Protein AF-A0A1B6F495-F1 (afdb_monomer_lite)

Secondary structure (DSSP, 8-state):
---GGGS-GGGPPP--TT-EEEEEETTEEEEE-TTS-EEEE--HHHHHHHHHHHHHHT-HHHHHHHHHHHT--TTHHHHT-HHHHHHHHHHHHHHH--HHHHHHHHHH--SS-TTTTTTHHHHTTT-

Sequence (127 aa):
PPSFSTLNPNSALRLERGATVVVAMDHSVVLQLPRGNLETVEPRALTLVTAGKLLDMGEFKAVAQLLRRQRINLNLCVDHNPPAFLLSVHRFVAQVHDPQWLSVFLAELTEEDVTRTIYSGSYKQMA

Structure (mmCIF, N/CA/C/O backbone):
data_AF-A0A1B6F495-F1
#
_entry.id   AF-A0A1B6F495-F1
#
loop_
_atom_site.group_PDB
_atom_site.id
_atom_site.type_symbol
_atom_site.label_atom_id
_atom_site.label_alt_id
_atom_site.label_comp_id
_atom_site.label_asym_id
_atom_site.label_entity_id
_atom_site.label_seq_id
_atom_site.pdbx_PDB_ins_code
_atom_site.Cartn_x
_atom_site.Cartn_y
_atom_site.Cartn_z
_atom_site.occupancy
_atom_site.B_iso_or_equiv
_atom_site.auth_seq_id
_atom_site.auth_comp_id
_atom_site.auth_asym_id
_atom_site.auth_atom_id
_atom_site.pdbx_PDB_model_num
ATOM 1 N N . PRO A 1 1 ? -3.697 -14.554 25.887 1.00 31.19 1 PRO A N 1
ATOM 2 C CA . PRO A 1 1 ? -4.055 -13.281 25.213 1.00 31.19 1 PRO A CA 1
ATOM 3 C C . PRO A 1 1 ? -2.800 -12.567 24.686 1.00 31.19 1 PRO A C 1
ATOM 5 O O . PRO A 1 1 ? -1.827 -12.479 25.433 1.00 31.19 1 PRO A O 1
ATOM 8 N N . PRO A 1 2 ? -2.776 -12.086 23.433 1.00 36.53 2 PRO A N 1
ATOM 9 C CA . PRO A 1 2 ? -1.653 -11.284 22.966 1.00 36.53 2 PRO A CA 1
ATOM 10 C C . PRO A 1 2 ? -1.619 -9.981 23.774 1.00 36.53 2 PRO A C 1
ATOM 12 O O . PRO A 1 2 ? -2.633 -9.305 23.944 1.00 36.53 2 PRO A O 1
ATOM 15 N N . SER A 1 3 ? -0.464 -9.668 24.350 1.00 34.50 3 SER A N 1
ATOM 16 C CA . SER A 1 3 ? -0.255 -8.456 25.132 1.00 34.50 3 SER A CA 1
ATOM 17 C C . SER A 1 3 ? -0.221 -7.236 24.205 1.00 34.50 3 SER A C 1
ATOM 19 O O . SER A 1 3 ? 0.564 -7.193 23.255 1.00 34.50 3 SER A O 1
ATOM 21 N N . PHE A 1 4 ? -1.038 -6.220 24.511 1.00 45.12 4 PHE A N 1
ATOM 22 C CA . PHE A 1 4 ? -1.126 -4.935 23.790 1.00 45.12 4 PHE A CA 1
ATOM 23 C C . PHE A 1 4 ? 0.218 -4.185 23.652 1.00 45.12 4 PHE A C 1
ATOM 25 O O . PHE A 1 4 ? 0.327 -3.249 22.867 1.00 45.12 4 PHE A O 1
ATOM 32 N N . SER A 1 5 ? 1.256 -4.614 24.374 1.00 39.91 5 SER A N 1
ATOM 33 C CA . SER A 1 5 ? 2.627 -4.091 24.343 1.00 39.91 5 SER A CA 1
ATOM 34 C C . SER A 1 5 ? 3.403 -4.359 23.044 1.00 39.91 5 SER A C 1
ATOM 36 O O . SER A 1 5 ? 4.532 -3.896 22.917 1.00 39.91 5 SER A O 1
ATOM 38 N N . THR A 1 6 ? 2.835 -5.092 22.082 1.00 43.81 6 THR A N 1
ATOM 39 C CA . THR A 1 6 ? 3.487 -5.415 20.795 1.00 43.81 6 THR A CA 1
ATOM 40 C C . THR A 1 6 ? 3.130 -4.462 19.650 1.00 43.81 6 THR A C 1
ATOM 42 O O . THR A 1 6 ? 3.704 -4.567 18.567 1.00 43.81 6 THR A O 1
ATOM 45 N N . LEU A 1 7 ? 2.213 -3.514 19.866 1.00 50.72 7 LEU A N 1
ATOM 46 C CA . LEU A 1 7 ? 1.838 -2.538 18.844 1.00 50.72 7 LEU A CA 1
ATOM 47 C C . LEU A 1 7 ? 2.949 -1.497 18.678 1.00 50.72 7 LEU A C 1
ATOM 49 O O . LEU A 1 7 ? 3.320 -0.808 19.627 1.00 50.72 7 LEU A O 1
ATOM 53 N N . ASN A 1 8 ? 3.467 -1.368 17.454 1.00 54.03 8 ASN A N 1
ATOM 54 C CA . ASN A 1 8 ? 4.423 -0.324 17.099 1.00 54.03 8 ASN A CA 1
ATOM 55 C C . ASN A 1 8 ? 3.805 1.049 17.453 1.00 54.03 8 ASN A C 1
ATOM 57 O O . ASN A 1 8 ? 2.736 1.366 16.924 1.00 54.03 8 ASN A O 1
ATOM 61 N N . PRO A 1 9 ? 4.418 1.876 18.317 1.00 48.44 9 PRO A N 1
ATOM 62 C CA . PRO A 1 9 ? 3.830 3.142 18.762 1.00 48.44 9 PRO A CA 1
ATOM 63 C C . PRO A 1 9 ? 3.558 4.122 17.610 1.00 48.44 9 PRO A C 1
ATOM 65 O O . PRO A 1 9 ? 2.635 4.926 17.708 1.00 48.44 9 PRO A O 1
ATOM 68 N N . ASN A 1 10 ? 4.266 3.996 16.479 1.00 51.44 10 ASN A N 1
ATOM 69 C CA . ASN A 1 10 ? 4.006 4.777 15.261 1.00 51.44 10 ASN A CA 1
ATOM 70 C C . ASN A 1 10 ? 2.735 4.341 14.505 1.00 51.44 10 ASN A C 1
ATOM 72 O O . ASN A 1 10 ? 2.324 5.001 13.554 1.00 51.44 10 ASN A O 1
ATOM 76 N N . SER A 1 11 ? 2.114 3.230 14.909 1.00 57.75 11 SER A N 1
ATOM 77 C CA . SER A 1 11 ? 0.847 2.720 14.366 1.00 57.75 11 SER A CA 1
ATOM 78 C C . SER A 1 11 ? -0.358 2.995 15.275 1.00 57.75 11 SER A C 1
ATOM 80 O O . SER A 1 11 ? -1.492 2.725 14.881 1.00 57.75 11 SER A O 1
ATOM 82 N N . ALA A 1 12 ? -0.133 3.538 16.479 1.00 64.25 12 ALA A N 1
ATOM 83 C CA . ALA A 1 12 ? -1.180 3.769 17.465 1.00 64.25 12 ALA A CA 1
ATOM 84 C C . ALA A 1 12 ? -1.904 5.101 17.212 1.00 64.25 12 ALA A C 1
ATOM 86 O O . ALA A 1 12 ? -1.316 6.180 17.305 1.00 64.25 12 ALA A O 1
ATOM 87 N N . LEU A 1 13 ? -3.207 5.025 16.939 1.00 67.88 13 LEU A N 1
ATOM 88 C CA . LEU A 1 13 ? -4.076 6.197 16.905 1.00 67.88 13 LEU A CA 1
ATOM 89 C C . LEU A 1 13 ? -4.313 6.685 18.343 1.00 67.88 13 LEU A C 1
ATOM 91 O O . LEU A 1 13 ? -4.790 5.928 19.190 1.00 67.88 13 LEU A O 1
ATOM 95 N N . ARG A 1 14 ? -4.004 7.954 18.627 1.00 75.00 14 ARG A N 1
ATOM 96 C CA . ARG A 1 14 ? -4.423 8.592 19.883 1.00 75.00 14 ARG A CA 1
ATOM 97 C C . ARG A 1 14 ? -5.910 8.911 19.789 1.00 75.00 14 ARG A C 1
ATOM 99 O O . ARG A 1 14 ? -6.307 9.691 18.932 1.00 75.00 14 ARG A O 1
ATOM 106 N N . LEU A 1 15 ? -6.702 8.310 20.669 1.00 77.88 15 LEU A N 1
ATOM 107 C CA . LEU A 1 15 ? -8.155 8.438 20.689 1.00 77.88 15 LEU A CA 1
ATOM 108 C C . LEU A 1 15 ? -8.630 8.959 22.049 1.00 77.88 15 LEU A C 1
ATOM 110 O O . LEU A 1 15 ? -7.969 8.741 23.069 1.00 77.88 15 LEU A O 1
ATOM 114 N N . GLU A 1 16 ? -9.778 9.637 22.074 1.00 81.50 16 GLU A N 1
ATOM 115 C CA . GLU A 1 16 ? -10.409 10.047 23.328 1.00 81.50 16 GLU A CA 1
ATOM 116 C C . GLU A 1 16 ? -10.792 8.828 24.180 1.00 81.50 16 GLU A C 1
ATOM 118 O O . GLU A 1 16 ? -11.324 7.824 23.694 1.00 81.50 16 GLU A O 1
ATOM 123 N N . ARG A 1 17 ? -10.534 8.913 25.489 1.00 82.06 17 ARG A N 1
ATOM 124 C CA . ARG A 1 17 ? -10.855 7.831 26.421 1.00 82.06 17 ARG A CA 1
ATOM 125 C C . ARG A 1 17 ? -12.372 7.637 26.485 1.00 82.06 17 ARG A C 1
ATOM 127 O O . ARG A 1 17 ? -13.093 8.566 26.825 1.00 82.06 17 ARG A O 1
ATOM 134 N N . GLY A 1 18 ? -12.828 6.415 26.215 1.00 83.56 18 GLY A N 1
ATOM 135 C CA . GLY A 1 18 ? -14.251 6.056 26.189 1.00 83.56 18 GLY A CA 1
ATOM 136 C C . GLY A 1 18 ? -14.866 6.011 24.789 1.00 83.56 18 GLY A C 1
ATOM 137 O O . GLY A 1 18 ? -16.057 5.742 24.675 1.00 83.56 18 GLY A O 1
ATOM 138 N N . ALA A 1 19 ? -14.085 6.257 23.734 1.00 87.75 19 ALA A N 1
ATOM 139 C CA . ALA A 1 19 ? -14.540 6.015 22.373 1.00 87.75 19 ALA A CA 1
ATOM 140 C C . ALA A 1 19 ? -14.762 4.513 22.115 1.00 87.75 19 ALA A C 1
ATOM 142 O O . ALA A 1 19 ? -14.021 3.664 22.621 1.00 87.75 19 ALA A O 1
ATOM 143 N N . THR A 1 20 ? -15.780 4.189 21.321 1.00 90.38 20 THR A N 1
ATOM 144 C CA . THR A 1 20 ? -16.195 2.809 21.026 1.00 90.38 20 THR A CA 1
ATOM 145 C C . THR A 1 20 ? -16.270 2.565 19.524 1.00 90.38 20 THR A C 1
ATOM 147 O O . THR A 1 20 ? -16.564 3.475 18.754 1.00 90.38 20 THR A O 1
ATOM 150 N N . VAL A 1 21 ? -15.977 1.337 19.091 1.00 90.19 21 VAL A N 1
ATOM 151 C CA . VAL A 1 21 ? -16.109 0.940 17.683 1.00 90.19 21 VAL A CA 1
ATOM 152 C C . VAL A 1 21 ? -17.572 0.645 17.386 1.00 90.19 21 VAL A C 1
ATOM 154 O O . VAL A 1 21 ? -18.169 -0.205 18.040 1.00 90.19 21 VAL A O 1
ATOM 157 N N . VAL A 1 22 ? -18.124 1.323 16.381 1.00 91.94 22 VAL A N 1
ATOM 158 C CA . VAL A 1 22 ? -19.495 1.096 15.904 1.00 91.94 22 VAL A CA 1
ATOM 159 C C . VAL A 1 22 ? -19.495 0.115 14.738 1.00 91.94 22 VAL A C 1
ATOM 161 O O . VAL A 1 22 ? -20.263 -0.843 14.730 1.00 91.94 22 VAL A O 1
ATOM 164 N N . VAL A 1 23 ? -18.621 0.334 13.753 1.00 90.88 23 VAL A N 1
ATOM 165 C CA . VAL A 1 23 ? -18.492 -0.536 12.578 1.00 90.88 23 VAL A CA 1
ATOM 166 C C . VAL A 1 23 ? -17.077 -0.469 12.008 1.00 90.88 23 VAL A C 1
ATOM 168 O O . VAL A 1 23 ? -16.442 0.584 12.030 1.00 90.88 23 VAL A O 1
ATOM 171 N N . ALA A 1 24 ? -16.591 -1.596 11.487 1.00 86.25 24 ALA A N 1
ATOM 172 C CA . ALA A 1 24 ? -15.373 -1.674 10.689 1.00 86.25 24 ALA A CA 1
ATOM 173 C C . ALA A 1 24 ? -15.737 -1.939 9.221 1.00 86.25 24 ALA A C 1
ATOM 175 O O . ALA A 1 24 ? -16.573 -2.794 8.930 1.00 86.25 24 ALA A O 1
ATOM 176 N N . MET A 1 25 ? -15.107 -1.199 8.316 1.00 81.31 25 MET A N 1
ATOM 177 C CA . MET A 1 25 ? -15.204 -1.332 6.862 1.00 81.31 25 MET A CA 1
ATOM 178 C C . MET A 1 25 ? -13.790 -1.478 6.285 1.00 81.31 25 MET A C 1
ATOM 180 O O . MET A 1 25 ? -12.821 -1.219 6.990 1.00 81.31 25 MET A O 1
ATOM 184 N N . ASP A 1 26 ? -13.662 -1.902 5.024 1.00 79.31 26 ASP A N 1
ATOM 185 C CA . ASP A 1 26 ? -12.407 -2.318 4.364 1.00 79.31 26 ASP A CA 1
ATOM 186 C C . ASP A 1 26 ? -11.106 -1.756 4.975 1.00 79.31 26 ASP A C 1
ATOM 188 O O . ASP A 1 26 ? -10.321 -2.495 5.570 1.00 79.31 26 ASP A O 1
ATOM 192 N N . HIS A 1 27 ? -10.911 -0.437 4.875 1.00 81.00 27 HIS A N 1
ATOM 193 C CA . HIS A 1 27 ? -9.740 0.286 5.382 1.00 81.00 27 HIS A CA 1
ATOM 194 C C . HIS A 1 27 ? -10.089 1.342 6.445 1.00 81.00 27 HIS A C 1
ATOM 196 O O . HIS A 1 27 ? -9.243 2.169 6.790 1.00 81.00 27 HIS A O 1
ATOM 202 N N . SER A 1 28 ? -11.317 1.339 6.969 1.00 85.62 28 SER A N 1
ATOM 203 C CA . SER A 1 28 ? -11.812 2.378 7.873 1.00 85.62 28 SER A CA 1
ATOM 204 C C . SER A 1 28 ? -12.618 1.818 9.042 1.00 85.62 28 SER A C 1
ATOM 206 O O . SER A 1 28 ? -13.173 0.724 9.004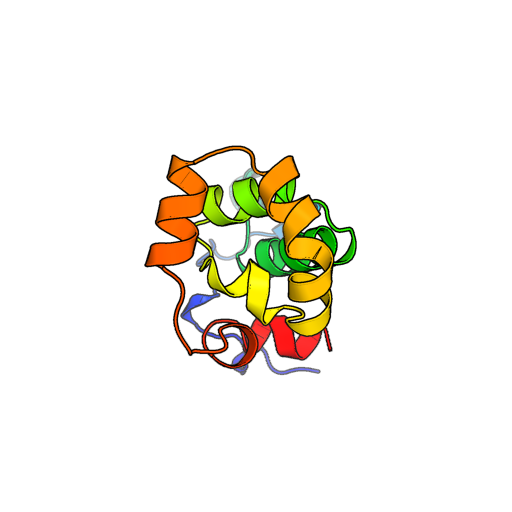 1.00 85.62 28 SER A O 1
ATOM 208 N N . VAL A 1 29 ? -12.674 2.573 10.129 1.00 89.94 29 VAL A N 1
ATOM 209 C CA . VAL A 1 29 ? -13.467 2.247 11.313 1.00 89.94 29 VAL A CA 1
ATOM 210 C C . VAL A 1 29 ? -14.270 3.473 11.687 1.00 89.94 29 VAL A C 1
ATOM 212 O O . VAL A 1 29 ? -13.726 4.572 11.767 1.00 89.94 29 VAL A O 1
ATOM 215 N N . VAL A 1 30 ? -15.559 3.285 11.940 1.00 91.50 30 VAL A N 1
ATOM 216 C CA . VAL A 1 30 ? -16.409 4.321 12.518 1.00 91.50 30 VAL A CA 1
ATOM 217 C C . VAL A 1 30 ? -16.396 4.159 14.031 1.00 91.50 30 VAL A C 1
ATOM 219 O O . VAL A 1 30 ? -16.730 3.099 14.570 1.00 91.50 30 VAL A O 1
ATOM 222 N N . LEU A 1 31 ? -15.998 5.225 14.708 1.00 91.56 31 LEU A N 1
ATOM 223 C CA . LEU A 1 31 ? -15.901 5.333 16.151 1.00 91.56 31 LEU A CA 1
ATOM 224 C C . LEU A 1 31 ? -16.995 6.261 16.663 1.00 91.56 31 LEU A C 1
ATOM 226 O O . LEU A 1 31 ? -17.207 7.332 16.107 1.00 91.56 31 LEU A O 1
ATOM 230 N N . GLN A 1 32 ? -17.652 5.882 17.752 1.00 92.69 32 GLN A N 1
ATOM 231 C CA . GLN A 1 32 ? -18.459 6.810 18.528 1.00 92.69 32 GLN A CA 1
ATOM 232 C C . GLN A 1 32 ? -17.595 7.394 19.641 1.00 92.69 32 GLN A C 1
ATOM 234 O O . GLN A 1 32 ? -17.125 6.665 20.518 1.00 92.69 32 GLN A O 1
ATOM 239 N N . LEU A 1 33 ? -17.386 8.708 19.608 1.00 90.19 33 LEU A N 1
ATOM 240 C CA . LEU A 1 33 ? -16.722 9.433 20.681 1.00 90.19 33 LEU A CA 1
ATOM 241 C C . LEU A 1 33 ? -17.615 9.509 21.931 1.00 90.19 33 LEU A C 1
ATOM 243 O O . LEU A 1 33 ? -18.843 9.495 21.808 1.00 90.19 33 LEU A O 1
ATOM 247 N N . PRO A 1 34 ? -17.038 9.698 23.136 1.00 84.06 34 PRO A N 1
ATOM 248 C CA . PRO A 1 34 ? -17.800 9.798 24.387 1.00 84.06 34 PRO A CA 1
ATOM 249 C C . PRO A 1 34 ? -18.891 10.880 24.386 1.00 84.06 34 PRO A C 1
ATOM 251 O O . PRO A 1 34 ? -19.849 10.800 25.148 1.00 84.06 34 PRO A O 1
ATOM 254 N N . ARG A 1 35 ? -18.745 11.906 23.537 1.00 87.62 35 ARG A N 1
ATOM 255 C CA . ARG A 1 35 ? -19.688 13.028 23.398 1.00 87.62 35 ARG A CA 1
ATOM 256 C C . ARG A 1 35 ? -20.853 12.742 22.440 1.00 87.62 35 ARG A C 1
ATOM 258 O O . ARG A 1 35 ? -21.686 13.616 22.238 1.00 87.62 35 ARG A O 1
ATOM 265 N N . GLY A 1 36 ? -20.900 11.551 21.840 1.00 84.62 36 GLY A N 1
ATOM 266 C CA . GLY A 1 36 ? -21.949 11.119 20.912 1.00 84.62 36 GLY A CA 1
ATOM 267 C C . GLY A 1 36 ? -21.633 11.322 19.426 1.00 84.62 36 GLY A C 1
ATOM 268 O O . GLY A 1 36 ? -22.361 10.790 18.592 1.00 84.62 36 GLY A O 1
ATOM 269 N N . ASN A 1 37 ? -20.547 12.024 19.082 1.00 92.56 37 ASN A N 1
ATOM 270 C CA . ASN A 1 37 ? -20.119 12.209 17.692 1.00 92.56 37 ASN A CA 1
ATOM 271 C C . ASN A 1 37 ? -19.646 10.888 17.070 1.00 92.56 37 ASN A C 1
ATOM 273 O O . ASN A 1 37 ? -18.977 10.099 17.737 1.00 92.56 37 ASN A O 1
ATOM 277 N N . LEU A 1 38 ? -19.940 10.686 15.783 1.00 91.38 38 LEU A N 1
ATOM 278 C CA . LEU A 1 38 ? -19.360 9.608 14.985 1.00 91.38 38 LEU A CA 1
ATOM 279 C C . LEU A 1 38 ? -18.170 10.141 14.189 1.00 91.38 38 LEU A C 1
ATOM 281 O O . LEU A 1 38 ? -18.301 11.115 13.451 1.00 91.38 38 LEU A O 1
ATOM 285 N N . GLU A 1 39 ? -17.027 9.482 14.310 1.00 89.62 39 GLU A N 1
ATOM 286 C CA . GLU A 1 39 ? -15.810 9.798 13.572 1.00 89.62 39 GLU A CA 1
ATOM 287 C C . GLU A 1 39 ? -15.375 8.594 12.750 1.00 89.62 39 GLU A C 1
ATOM 289 O O . GLU A 1 39 ? -15.316 7.474 13.250 1.00 89.62 39 GLU A O 1
ATOM 294 N N . THR A 1 40 ? -15.057 8.816 11.477 1.00 89.56 40 THR A N 1
ATOM 295 C CA . THR A 1 40 ? -14.455 7.776 10.637 1.00 89.56 40 THR A CA 1
ATOM 296 C C . THR A 1 40 ? -12.948 7.947 10.661 1.00 89.56 40 THR A C 1
ATOM 298 O O . THR A 1 40 ? -12.436 9.013 10.325 1.00 89.56 40 THR A O 1
ATOM 301 N N . VAL A 1 41 ? -12.238 6.894 11.047 1.00 87.69 41 VAL A N 1
ATOM 302 C CA . VAL A 1 41 ? -10.777 6.845 11.048 1.00 87.69 41 VAL A CA 1
ATOM 303 C C . VAL A 1 41 ? -10.306 5.786 10.063 1.00 87.69 41 VAL A C 1
ATOM 305 O O . VAL A 1 41 ? -10.971 4.772 9.878 1.00 87.69 41 VAL A O 1
ATOM 308 N N . GLU A 1 42 ? -9.147 5.993 9.445 1.00 85.31 42 GLU A N 1
ATOM 309 C CA . GLU A 1 42 ? -8.509 5.015 8.552 1.00 85.31 42 GLU A CA 1
ATOM 310 C C . GLU A 1 42 ? -7.188 4.543 9.181 1.00 85.31 42 GLU A C 1
ATOM 312 O O . GLU A 1 42 ? -6.128 5.121 8.921 1.00 85.31 42 GLU A O 1
ATOM 317 N N . PRO A 1 43 ? -7.216 3.541 10.084 1.00 85.69 43 PRO A N 1
ATOM 318 C CA . PRO A 1 43 ? -6.008 3.035 10.715 1.00 85.69 43 PRO A CA 1
ATOM 319 C C . PRO A 1 43 ? -5.044 2.473 9.671 1.00 85.69 43 PRO A C 1
ATOM 321 O O . PRO A 1 43 ? -5.416 1.634 8.850 1.00 85.69 43 PRO A O 1
ATOM 324 N N . ARG A 1 44 ? -3.765 2.851 9.769 1.00 86.12 44 ARG A N 1
ATOM 325 C CA . ARG A 1 44 ? -2.718 2.426 8.824 1.00 86.12 44 ARG A CA 1
ATOM 326 C C . ARG A 1 44 ? -2.638 0.901 8.669 1.00 86.12 44 ARG A C 1
ATOM 328 O O . ARG A 1 44 ? -2.386 0.423 7.571 1.00 86.12 44 ARG A O 1
ATOM 335 N N . ALA A 1 45 ? -2.906 0.143 9.733 1.00 85.81 45 ALA A N 1
ATOM 336 C CA . ALA A 1 45 ? -2.956 -1.319 9.684 1.00 85.81 45 ALA A CA 1
ATOM 337 C C . ALA A 1 45 ? -4.063 -1.852 8.752 1.00 85.81 45 ALA A C 1
ATOM 339 O O . ALA A 1 45 ? -3.801 -2.751 7.958 1.00 85.81 45 ALA A O 1
ATOM 340 N N . LEU A 1 46 ? -5.272 -1.278 8.787 1.00 86.94 46 LEU A N 1
ATOM 341 C CA . LEU A 1 46 ? -6.373 -1.698 7.908 1.00 86.94 46 LEU A CA 1
ATOM 342 C C . LEU A 1 46 ? -6.127 -1.289 6.453 1.00 86.94 46 LEU A C 1
ATOM 344 O O . LEU A 1 46 ? -6.426 -2.052 5.532 1.00 86.94 46 LEU A O 1
ATOM 348 N N . THR A 1 47 ? -5.500 -0.130 6.242 1.00 90.38 47 THR A N 1
ATOM 349 C CA . THR A 1 47 ? -5.022 0.286 4.919 1.00 90.38 47 THR A CA 1
ATOM 350 C C . THR A 1 47 ? -4.029 -0.720 4.341 1.00 90.38 47 THR A C 1
ATOM 352 O O . THR A 1 47 ? -4.152 -1.081 3.175 1.00 90.38 47 THR A O 1
ATOM 355 N N . LEU A 1 48 ? -3.071 -1.210 5.138 1.00 92.12 48 LEU A N 1
ATOM 356 C CA . LEU A 1 48 ? -2.087 -2.204 4.691 1.00 92.12 48 LEU A CA 1
ATOM 357 C C . LEU A 1 48 ? -2.734 -3.551 4.349 1.00 92.12 48 LEU A C 1
ATOM 359 O O . LEU A 1 48 ? -2.388 -4.137 3.327 1.00 92.12 48 LEU A O 1
ATOM 363 N N . VAL A 1 49 ? -3.705 -4.005 5.149 1.00 90.62 49 VAL A N 1
ATOM 364 C CA . VAL A 1 49 ? -4.474 -5.229 4.860 1.00 90.62 49 VAL A CA 1
ATOM 365 C C . VAL A 1 49 ? -5.247 -5.091 3.548 1.00 90.62 49 VAL A C 1
ATOM 367 O O . VAL A 1 49 ? -5.228 -5.995 2.716 1.00 90.62 49 VAL A O 1
ATOM 370 N N . THR A 1 50 ? -5.904 -3.950 3.340 1.00 92.25 50 THR A N 1
ATOM 371 C CA . THR A 1 50 ? -6.638 -3.672 2.098 1.00 92.25 50 THR A CA 1
ATOM 372 C C . THR A 1 50 ? -5.693 -3.595 0.901 1.00 92.25 50 THR A C 1
ATOM 374 O O . THR A 1 50 ? -5.983 -4.176 -0.141 1.00 92.25 50 THR A O 1
ATOM 377 N N . ALA A 1 51 ? -4.541 -2.937 1.053 1.00 94.50 51 ALA A N 1
ATOM 378 C CA . ALA A 1 51 ? -3.526 -2.862 0.009 1.00 94.50 51 ALA A CA 1
ATOM 379 C C . ALA A 1 51 ? -3.008 -4.253 -0.383 1.00 94.50 51 ALA A C 1
ATOM 381 O O . ALA A 1 51 ? -2.940 -4.541 -1.573 1.00 94.50 51 ALA A O 1
ATOM 382 N N . GLY A 1 52 ? -2.720 -5.123 0.593 1.00 93.81 52 GLY A N 1
ATOM 383 C CA . GLY A 1 52 ? -2.316 -6.508 0.334 1.00 93.81 52 GLY A CA 1
ATOM 384 C C . GLY A 1 52 ? -3.357 -7.271 -0.485 1.00 93.81 52 GLY A C 1
ATOM 385 O O . GLY A 1 52 ? -3.038 -7.790 -1.546 1.00 93.81 52 GLY A O 1
ATOM 386 N N . LYS A 1 53 ? -4.637 -7.212 -0.091 1.00 93.62 53 LYS A N 1
ATOM 387 C CA . LYS A 1 53 ? -5.727 -7.845 -0.858 1.00 93.62 53 LYS A CA 1
ATOM 388 C C . LYS A 1 53 ? -5.821 -7.329 -2.297 1.00 93.62 53 LYS A C 1
ATOM 390 O O . LYS A 1 53 ? -6.056 -8.107 -3.215 1.00 93.62 53 LYS A O 1
ATOM 395 N N . LEU A 1 54 ? -5.667 -6.020 -2.511 1.00 95.50 54 LEU A N 1
ATOM 396 C CA . LEU A 1 54 ? -5.680 -5.438 -3.859 1.00 95.50 54 LEU A CA 1
ATOM 397 C C . LEU A 1 54 ? -4.482 -5.911 -4.695 1.00 95.50 54 LEU A C 1
ATOM 399 O O . LEU A 1 54 ? -4.640 -6.146 -5.893 1.00 95.50 54 LEU A O 1
ATOM 403 N N . LEU A 1 55 ? -3.309 -6.072 -4.073 1.00 95.75 55 LEU A N 1
ATOM 404 C CA . LEU A 1 55 ? -2.113 -6.616 -4.723 1.00 95.75 55 LEU A CA 1
ATOM 405 C C . LEU A 1 55 ? -2.314 -8.083 -5.111 1.00 95.75 55 LEU A C 1
ATOM 407 O O . LEU A 1 55 ? -2.047 -8.429 -6.260 1.00 95.75 55 LEU A O 1
ATOM 411 N N . ASP A 1 56 ? -2.873 -8.900 -4.216 1.00 94.75 56 ASP A N 1
ATOM 412 C CA . ASP A 1 56 ? -3.205 -10.306 -4.483 1.00 94.75 56 ASP A CA 1
ATOM 413 C C . ASP A 1 56 ? -4.191 -10.462 -5.654 1.00 94.75 56 ASP A C 1
ATOM 415 O O . ASP A 1 56 ? -4.059 -11.365 -6.481 1.00 94.75 56 ASP A O 1
ATOM 419 N N . MET A 1 57 ? -5.169 -9.557 -5.765 1.00 95.56 57 MET A N 1
ATOM 420 C CA . MET A 1 57 ? -6.139 -9.546 -6.870 1.00 95.56 57 MET A CA 1
ATOM 421 C C . MET A 1 57 ? -5.575 -8.954 -8.177 1.00 95.56 57 MET A C 1
ATOM 423 O O . MET A 1 57 ? -6.180 -9.103 -9.241 1.00 95.56 57 MET A O 1
ATOM 427 N N . GLY A 1 58 ? -4.417 -8.288 -8.133 1.00 95.25 58 GLY A N 1
ATOM 428 C CA . GLY A 1 58 ? -3.846 -7.582 -9.283 1.00 95.25 58 GLY A CA 1
ATOM 429 C C . GLY A 1 58 ? -4.625 -6.321 -9.682 1.00 95.25 58 GLY A C 1
ATOM 430 O O . GLY A 1 58 ? -4.656 -5.962 -10.864 1.00 95.25 58 GLY A O 1
ATOM 431 N N . GLU A 1 59 ? -5.258 -5.659 -8.710 1.00 97.06 59 GLU A N 1
ATOM 432 C CA . GLU A 1 59 ? -5.975 -4.383 -8.851 1.00 97.06 59 GLU A CA 1
ATOM 433 C C . GLU A 1 59 ? -5.007 -3.200 -8.657 1.00 97.06 59 GLU A C 1
ATOM 435 O O . GLU A 1 59 ? -5.100 -2.395 -7.723 1.00 97.06 59 GLU A O 1
ATOM 440 N N . PHE A 1 60 ? -4.023 -3.100 -9.551 1.00 97.31 60 PHE A N 1
ATOM 441 C CA . PHE A 1 60 ? -2.890 -2.179 -9.448 1.00 97.31 60 PHE A CA 1
ATOM 442 C C . PHE A 1 60 ? -3.281 -0.701 -9.501 1.00 97.31 60 PHE A C 1
ATOM 444 O O . PHE A 1 60 ? -2.666 0.131 -8.834 1.00 97.31 60 PHE A O 1
ATOM 451 N N . LYS A 1 61 ? -4.329 -0.343 -10.248 1.00 96.81 61 LYS A N 1
ATOM 452 C CA . LYS A 1 61 ? -4.825 1.041 -10.250 1.00 96.81 61 LYS A CA 1
ATOM 453 C C . LYS A 1 61 ? -5.381 1.438 -8.881 1.00 96.81 61 LYS A C 1
ATOM 455 O O . LYS A 1 61 ? -5.089 2.528 -8.388 1.00 96.81 61 LYS A O 1
ATOM 460 N N . ALA A 1 62 ? -6.161 0.550 -8.266 1.00 96.19 62 ALA A N 1
ATOM 461 C CA . ALA A 1 62 ? -6.766 0.793 -6.962 1.00 96.19 62 ALA A CA 1
ATOM 462 C C . ALA A 1 62 ? -5.697 0.864 -5.865 1.00 96.19 62 ALA A C 1
ATOM 464 O O . ALA A 1 62 ? -5.716 1.795 -5.055 1.00 96.19 62 ALA A O 1
ATOM 465 N N . VAL A 1 63 ? -4.719 -0.053 -5.873 1.00 96.38 63 VAL A N 1
ATOM 466 C CA . VAL A 1 63 ? -3.632 -0.011 -4.886 1.00 96.38 63 VAL A CA 1
ATOM 467 C C . VAL A 1 63 ? -2.780 1.251 -5.052 1.00 96.38 63 VAL A C 1
ATOM 469 O O . VAL A 1 63 ? -2.528 1.938 -4.067 1.00 96.38 63 VAL A O 1
ATOM 472 N N . ALA A 1 64 ? -2.425 1.648 -6.279 1.00 95.88 64 ALA A N 1
ATOM 473 C CA . ALA A 1 64 ? -1.627 2.850 -6.531 1.00 95.88 64 ALA A CA 1
ATOM 474 C C . ALA A 1 64 ? -2.293 4.128 -5.987 1.00 95.88 64 ALA A C 1
ATOM 476 O O . ALA A 1 64 ? -1.631 4.993 -5.402 1.00 95.88 64 ALA A O 1
ATOM 477 N N . GLN A 1 65 ? -3.618 4.235 -6.132 1.00 94.94 65 GLN A N 1
ATOM 478 C CA . GLN A 1 65 ? -4.404 5.331 -5.565 1.00 94.94 65 GLN A CA 1
ATOM 479 C C . GLN A 1 65 ? -4.440 5.279 -4.035 1.00 94.94 65 GLN A C 1
ATOM 481 O O . GLN A 1 65 ? -4.238 6.308 -3.385 1.00 94.94 65 GLN A O 1
ATOM 486 N N . LEU A 1 66 ? -4.658 4.092 -3.459 1.00 94.19 66 LEU A N 1
ATOM 487 C CA . LEU A 1 66 ? -4.709 3.895 -2.012 1.00 94.19 66 LEU A CA 1
ATOM 488 C C . LEU A 1 66 ? -3.379 4.269 -1.346 1.00 94.19 66 LEU A C 1
ATOM 490 O O . LEU A 1 66 ? -3.377 5.057 -0.398 1.00 94.19 66 LEU A O 1
ATOM 494 N N . LEU A 1 67 ? -2.252 3.764 -1.861 1.00 94.69 67 LEU A N 1
ATOM 495 C CA . LEU A 1 67 ? -0.926 4.036 -1.296 1.00 94.69 67 LEU A CA 1
ATOM 496 C C . LEU A 1 67 ? -0.587 5.526 -1.358 1.00 94.69 67 LEU A C 1
ATOM 498 O O . LEU A 1 67 ? -0.130 6.092 -0.365 1.00 94.69 67 LEU A O 1
ATOM 502 N N . ARG A 1 68 ? -0.891 6.186 -2.484 1.00 93.00 68 ARG A N 1
ATOM 503 C CA . ARG A 1 68 ? -0.674 7.629 -2.646 1.00 93.00 68 ARG A CA 1
ATOM 504 C C . ARG A 1 68 ? -1.540 8.447 -1.689 1.00 93.00 68 ARG A C 1
ATOM 506 O O . ARG A 1 68 ? -1.031 9.357 -1.037 1.00 93.00 68 ARG A O 1
ATOM 513 N N . ARG A 1 69 ? -2.835 8.124 -1.580 1.00 92.75 69 ARG A N 1
ATOM 514 C CA . ARG A 1 69 ? -3.779 8.833 -0.698 1.00 92.75 69 ARG A CA 1
ATOM 515 C C . ARG A 1 69 ? -3.379 8.704 0.770 1.00 92.75 69 ARG A C 1
ATOM 517 O O . ARG A 1 69 ? -3.421 9.690 1.499 1.00 92.75 69 ARG A O 1
ATOM 524 N N . GLN A 1 70 ? -2.953 7.509 1.177 1.00 90.88 70 GLN A N 1
ATOM 525 C CA . GLN A 1 70 ? -2.621 7.182 2.565 1.00 90.88 70 GLN A CA 1
ATOM 526 C C . GLN A 1 70 ? -1.134 7.350 2.914 1.00 90.88 70 GLN A C 1
ATOM 528 O O . GLN A 1 70 ? -0.729 7.052 4.040 1.00 90.88 70 GLN A O 1
ATOM 533 N N . ARG A 1 71 ? -0.315 7.848 1.974 1.00 92.38 71 ARG A N 1
ATOM 534 C CA . ARG A 1 71 ? 1.140 8.038 2.135 1.00 92.38 71 ARG A CA 1
ATOM 535 C C . ARG A 1 71 ? 1.821 6.776 2.682 1.00 92.38 71 ARG A C 1
ATOM 537 O O . ARG A 1 71 ? 2.568 6.802 3.670 1.00 92.38 71 ARG A O 1
ATOM 544 N N . ILE A 1 72 ? 1.482 5.649 2.065 1.00 93.56 72 ILE A N 1
ATOM 545 C CA . ILE A 1 72 ? 2.134 4.359 2.280 1.00 93.56 72 ILE A CA 1
ATOM 546 C C . ILE A 1 72 ? 3.331 4.283 1.333 1.00 93.56 72 ILE A C 1
ATOM 548 O O . ILE A 1 72 ? 3.264 4.782 0.212 1.00 93.56 72 ILE A O 1
ATOM 552 N N . ASN A 1 73 ? 4.426 3.692 1.804 1.00 94.94 73 ASN A N 1
ATOM 553 C CA . ASN A 1 73 ? 5.649 3.537 1.034 1.00 94.94 73 ASN A CA 1
ATOM 554 C C . ASN A 1 73 ? 5.365 2.686 -0.214 1.00 94.94 73 ASN A C 1
ATOM 556 O O . ASN A 1 73 ? 4.777 1.605 -0.109 1.00 94.94 73 ASN A O 1
ATOM 560 N N . LEU A 1 74 ? 5.763 3.195 -1.381 1.00 95.75 74 LEU A N 1
ATOM 561 C CA . LEU A 1 74 ? 5.450 2.58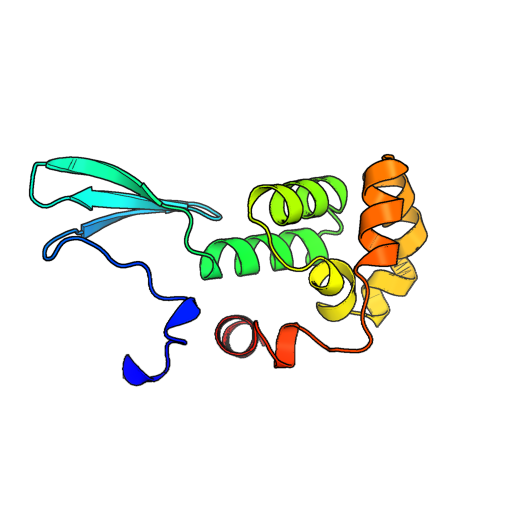1 -2.664 1.00 95.75 74 LEU A CA 1
ATOM 562 C C . LEU A 1 74 ? 6.231 1.286 -2.939 1.00 95.75 74 LEU A C 1
ATOM 564 O O . LEU A 1 74 ? 5.755 0.485 -3.745 1.00 95.75 74 LEU A O 1
ATOM 568 N N . ASN A 1 75 ? 7.335 1.018 -2.223 1.00 96.12 75 ASN A N 1
ATOM 569 C CA . ASN A 1 75 ? 8.017 -0.286 -2.250 1.00 96.12 75 ASN A CA 1
ATOM 570 C C . ASN A 1 75 ? 7.053 -1.442 -1.953 1.00 96.12 75 ASN A C 1
ATOM 572 O O . ASN A 1 75 ? 7.231 -2.539 -2.470 1.00 96.12 75 ASN A O 1
ATOM 576 N N . LEU A 1 76 ? 5.966 -1.188 -1.209 1.00 95.62 76 LEU A N 1
ATOM 577 C CA . LEU A 1 76 ? 4.950 -2.195 -0.904 1.00 95.62 76 LEU A CA 1
ATOM 578 C C . LEU A 1 76 ? 4.345 -2.852 -2.156 1.00 95.62 76 LEU A C 1
ATOM 580 O O . LEU A 1 76 ? 3.964 -4.016 -2.091 1.00 95.62 76 LEU A O 1
ATOM 584 N N . CYS A 1 77 ? 4.272 -2.143 -3.290 1.00 96.06 77 CYS A N 1
ATOM 585 C CA . CYS A 1 77 ? 3.822 -2.728 -4.556 1.00 96.06 77 CYS A CA 1
ATOM 586 C C . CYS A 1 77 ? 4.682 -3.922 -4.993 1.00 96.06 77 CYS A C 1
ATOM 588 O O . CYS A 1 77 ? 4.163 -4.842 -5.620 1.00 96.06 77 CYS A O 1
ATOM 590 N N . VAL A 1 78 ? 5.979 -3.887 -4.678 1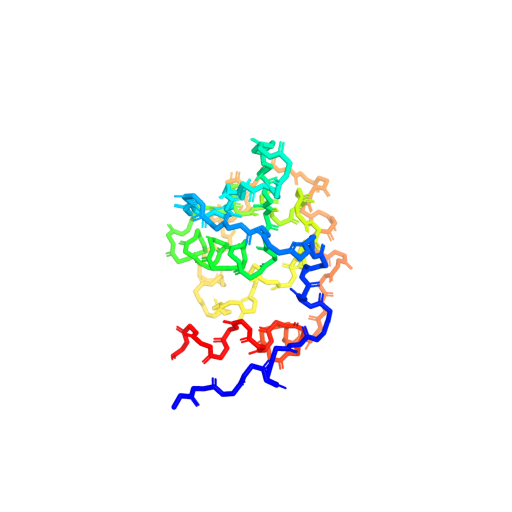.00 96.31 78 VAL A N 1
ATOM 591 C CA . VAL A 1 78 ? 6.965 -4.905 -5.047 1.00 96.31 78 VAL A CA 1
ATOM 592 C C . VAL A 1 78 ? 7.146 -5.901 -3.904 1.00 96.31 78 VAL A C 1
ATOM 594 O O . VAL A 1 78 ? 6.984 -7.102 -4.105 1.00 96.31 78 VAL A O 1
ATOM 597 N N . ASP A 1 79 ? 7.412 -5.401 -2.697 1.00 95.44 79 ASP A N 1
ATOM 598 C CA . ASP A 1 79 ? 7.832 -6.207 -1.545 1.00 95.44 79 ASP A CA 1
ATOM 599 C C . ASP A 1 79 ? 6.751 -7.156 -1.030 1.00 95.44 79 ASP A C 1
ATOM 601 O O . ASP A 1 79 ? 7.062 -8.170 -0.410 1.00 95.44 79 ASP A O 1
ATOM 605 N N . HIS A 1 80 ? 5.476 -6.858 -1.301 1.00 94.75 80 HIS A N 1
ATOM 606 C CA . HIS A 1 80 ? 4.365 -7.720 -0.907 1.00 94.75 80 HIS A CA 1
ATOM 607 C C . HIS A 1 80 ? 4.503 -9.141 -1.479 1.00 94.75 80 HIS A C 1
ATOM 609 O O . HIS A 1 80 ? 4.320 -10.121 -0.759 1.00 94.75 80 HIS A O 1
ATOM 615 N N . ASN A 1 81 ? 4.842 -9.255 -2.768 1.00 94.75 81 ASN A N 1
ATOM 616 C CA . ASN A 1 81 ? 5.119 -10.528 -3.433 1.00 94.75 81 ASN A CA 1
ATOM 617 C C . ASN A 1 81 ? 5.991 -10.282 -4.680 1.00 94.75 81 ASN A C 1
ATOM 619 O O . ASN A 1 81 ? 5.461 -10.193 -5.796 1.00 94.75 81 ASN A O 1
ATOM 623 N N . PRO A 1 82 ? 7.325 -10.175 -4.521 1.00 94.62 82 PRO A N 1
ATOM 624 C CA . PRO A 1 82 ? 8.209 -9.786 -5.617 1.00 94.62 82 PRO A CA 1
ATOM 625 C C . PRO A 1 82 ? 8.115 -10.705 -6.848 1.00 94.62 82 PRO A C 1
ATOM 627 O O . PRO A 1 82 ? 8.005 -10.184 -7.961 1.00 94.62 82 PRO A O 1
ATOM 630 N N . PRO A 1 83 ? 8.072 -12.050 -6.710 1.00 95.81 83 PRO A N 1
ATOM 631 C CA . PRO A 1 83 ? 7.899 -12.935 -7.863 1.00 95.81 83 PRO A CA 1
ATOM 632 C C . PRO A 1 83 ? 6.598 -12.678 -8.638 1.00 95.81 83 PRO A C 1
ATOM 634 O O . PRO A 1 83 ? 6.618 -12.604 -9.867 1.00 95.81 83 PRO A O 1
ATOM 637 N N . ALA A 1 84 ? 5.469 -12.509 -7.941 1.00 94.56 84 ALA A N 1
ATOM 638 C CA . ALA A 1 84 ? 4.178 -12.261 -8.585 1.00 94.56 84 ALA A CA 1
ATOM 639 C C . ALA A 1 84 ? 4.105 -10.869 -9.231 1.00 94.56 84 ALA A C 1
ATOM 641 O O . ALA A 1 84 ? 3.543 -10.724 -10.324 1.00 94.56 84 ALA A O 1
ATOM 642 N N . PHE A 1 85 ? 4.707 -9.859 -8.591 1.00 96.31 85 PHE A N 1
ATOM 643 C CA . PHE A 1 85 ? 4.807 -8.513 -9.145 1.00 96.31 85 PHE A CA 1
ATOM 644 C C . PHE A 1 85 ? 5.592 -8.520 -10.457 1.00 96.31 85 PHE A C 1
ATOM 646 O O . PHE A 1 85 ? 5.086 -8.015 -11.456 1.00 96.31 85 PHE A O 1
ATOM 653 N N . LEU A 1 86 ? 6.767 -9.164 -10.491 1.00 95.69 86 LEU A N 1
ATOM 654 C CA . LEU A 1 86 ? 7.607 -9.261 -11.692 1.00 95.69 86 LEU A CA 1
ATOM 655 C C . LEU A 1 86 ? 6.871 -9.901 -12.878 1.00 95.69 86 LEU A C 1
ATOM 657 O O . LEU A 1 86 ? 6.958 -9.405 -14.001 1.00 95.69 86 LEU A O 1
ATOM 661 N N . LEU A 1 87 ? 6.077 -10.946 -12.630 1.00 96.94 87 LEU A N 1
ATOM 662 C CA . LEU A 1 87 ? 5.232 -11.568 -13.657 1.00 96.94 87 LEU A CA 1
ATOM 663 C C . LEU A 1 87 ? 4.104 -10.640 -14.142 1.00 96.94 87 LEU A C 1
ATOM 665 O O . LEU A 1 87 ? 3.647 -10.749 -15.281 1.00 96.94 87 LEU A O 1
ATOM 669 N N . SER A 1 88 ? 3.670 -9.702 -13.300 1.00 95.44 88 SER A N 1
ATOM 670 C CA . SER A 1 88 ? 2.518 -8.827 -13.534 1.00 95.44 88 SER A CA 1
ATOM 671 C C . SER A 1 88 ? 2.884 -7.382 -13.899 1.00 95.44 88 SER A C 1
ATOM 673 O O . SER A 1 88 ? 1.978 -6.568 -14.075 1.00 95.44 88 SER A O 1
ATOM 675 N N . VAL A 1 89 ? 4.171 -7.046 -14.079 1.00 96.50 89 VAL A N 1
ATOM 676 C CA . VAL A 1 89 ? 4.640 -5.669 -14.372 1.00 96.50 89 VAL A CA 1
ATOM 677 C C . VAL A 1 89 ? 3.922 -5.055 -15.573 1.00 96.50 89 VAL A C 1
ATOM 679 O O . VAL A 1 89 ? 3.516 -3.896 -15.538 1.00 96.50 89 VAL A O 1
ATOM 682 N N . HIS A 1 90 ? 3.706 -5.838 -16.630 1.00 96.69 90 HIS A N 1
ATOM 683 C CA . HIS A 1 90 ? 2.991 -5.376 -17.819 1.00 96.69 90 HIS A CA 1
ATOM 684 C C . HIS A 1 90 ? 1.550 -4.931 -17.496 1.00 96.69 90 HIS A C 1
ATOM 686 O O . HIS A 1 90 ? 1.100 -3.897 -17.988 1.00 96.69 90 HIS A O 1
ATOM 692 N N . ARG A 1 91 ? 0.844 -5.658 -16.615 1.00 97.00 91 ARG A N 1
ATOM 693 C CA . ARG A 1 91 ? -0.491 -5.278 -16.121 1.00 97.00 91 ARG A CA 1
ATOM 694 C C . ARG A 1 91 ? -0.420 -4.064 -15.206 1.00 97.00 91 ARG A C 1
ATOM 696 O O . ARG A 1 91 ? -1.276 -3.194 -15.316 1.00 97.00 91 ARG A O 1
ATOM 703 N N . PHE A 1 92 ? 0.587 -3.992 -14.337 1.00 97.44 92 PHE A N 1
ATOM 704 C CA . PHE A 1 92 ? 0.800 -2.856 -13.441 1.00 97.44 92 PHE A CA 1
ATOM 705 C C . PHE A 1 92 ? 0.936 -1.546 -14.223 1.00 97.44 92 PHE A C 1
ATOM 707 O O . PHE A 1 92 ? 0.167 -0.612 -14.001 1.00 97.44 92 PHE A O 1
ATOM 714 N N . VAL A 1 93 ? 1.839 -1.506 -15.207 1.00 97.25 93 VAL A N 1
ATOM 715 C CA . VAL A 1 93 ? 2.054 -0.322 -16.054 1.00 97.25 93 VAL A CA 1
ATOM 716 C C . VAL A 1 93 ? 0.789 0.028 -16.843 1.00 97.25 93 VAL A C 1
ATOM 718 O O . VAL A 1 93 ? 0.393 1.194 -16.874 1.00 97.25 93 VAL A O 1
ATOM 721 N N . ALA A 1 94 ? 0.118 -0.972 -17.426 1.00 97.50 94 ALA A N 1
ATOM 722 C CA . ALA A 1 94 ? -1.104 -0.766 -18.201 1.00 97.50 94 ALA A CA 1
ATOM 723 C C . ALA A 1 94 ? -2.283 -0.244 -17.360 1.00 97.50 94 ALA A C 1
ATOM 725 O O . ALA A 1 94 ? -3.066 0.565 -17.849 1.00 97.50 94 ALA A O 1
ATOM 726 N N . GLN A 1 95 ? -2.428 -0.690 -16.109 1.00 97.44 95 GLN A N 1
ATOM 727 C CA . GLN A 1 95 ? -3.521 -0.260 -15.234 1.00 97.44 95 GLN A CA 1
ATOM 728 C C . GLN A 1 95 ? -3.270 1.102 -14.581 1.00 97.44 95 GLN A C 1
ATOM 730 O O . GLN A 1 95 ? -4.206 1.894 -14.461 1.00 97.44 95 GLN A O 1
ATOM 735 N N . VAL A 1 96 ? -2.037 1.369 -14.132 1.00 96.31 96 VAL A N 1
ATOM 736 C CA . VAL A 1 96 ? -1.687 2.653 -13.507 1.00 96.31 96 VAL A CA 1
ATOM 737 C C . VAL A 1 96 ? -1.767 3.774 -14.541 1.00 96.31 96 VAL A C 1
ATOM 739 O O . VAL A 1 96 ? -2.401 4.790 -14.268 1.00 96.31 96 VAL A O 1
ATOM 742 N N . HIS A 1 97 ? -1.182 3.569 -15.730 1.00 94.69 97 HIS A N 1
ATOM 743 C CA . HIS A 1 97 ? -1.295 4.457 -16.897 1.00 94.69 97 HIS A CA 1
ATOM 744 C C . HIS A 1 97 ? -1.079 5.960 -16.583 1.00 94.69 97 HIS A C 1
ATOM 746 O O . HIS A 1 97 ? -1.695 6.845 -17.179 1.00 94.69 97 HIS A O 1
ATOM 752 N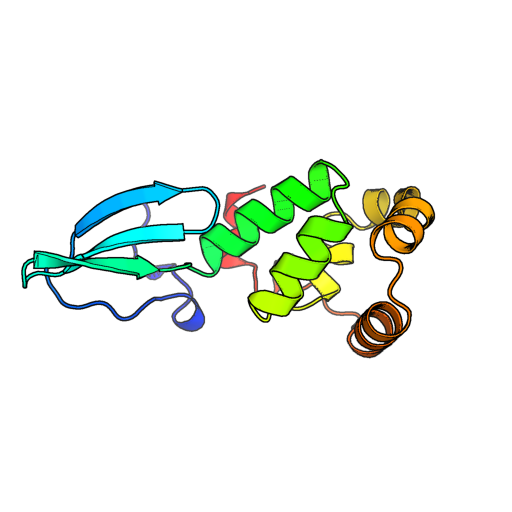 N . ASP A 1 98 ? -0.197 6.264 -15.630 1.00 95.88 98 ASP A N 1
ATOM 753 C CA . ASP A 1 98 ? 0.171 7.624 -15.233 1.00 95.88 98 ASP A CA 1
ATOM 754 C C . ASP A 1 98 ? 1.706 7.731 -15.216 1.00 95.88 98 ASP A C 1
ATOM 756 O O . ASP A 1 98 ? 2.349 7.235 -14.284 1.00 95.88 98 ASP A O 1
ATOM 760 N N . PRO A 1 99 ? 2.317 8.357 -16.242 1.00 95.56 99 PRO A N 1
ATOM 761 C CA . PRO A 1 99 ? 3.769 8.490 -16.339 1.00 95.56 99 PRO A CA 1
ATOM 762 C C . PRO A 1 99 ? 4.396 9.236 -15.158 1.00 95.56 99 PRO A C 1
ATOM 764 O O . PRO A 1 99 ? 5.505 8.899 -14.741 1.00 95.56 99 PRO A O 1
ATOM 767 N N . GLN A 1 100 ? 3.696 10.224 -14.590 1.00 95.62 100 GLN A N 1
ATOM 768 C CA . GLN A 1 100 ? 4.202 10.989 -13.454 1.00 95.62 100 GLN A CA 1
ATOM 769 C C . GLN A 1 100 ? 4.206 10.124 -12.199 1.00 95.62 100 GLN A C 1
ATOM 771 O O . GLN A 1 100 ? 5.179 10.124 -11.445 1.00 95.62 100 GLN A O 1
ATOM 776 N N . TRP A 1 101 ? 3.129 9.368 -11.980 1.00 95.31 101 TRP A N 1
ATOM 777 C CA . TRP A 1 101 ? 3.062 8.429 -10.867 1.00 95.31 101 TRP A CA 1
ATOM 778 C C . TRP A 1 101 ? 4.142 7.351 -10.989 1.00 95.31 101 TRP A C 1
ATOM 780 O O . TRP A 1 101 ? 4.849 7.098 -10.019 1.00 95.31 101 TRP A O 1
ATOM 790 N N . LEU A 1 102 ? 4.324 6.768 -12.179 1.00 96.88 102 LEU A N 1
ATOM 791 C CA . LEU A 1 102 ? 5.352 5.749 -12.427 1.00 96.88 102 LEU A CA 1
ATOM 792 C C . LEU A 1 102 ? 6.770 6.293 -12.224 1.00 96.88 102 LEU A C 1
ATOM 794 O O . LEU A 1 102 ? 7.615 5.599 -11.669 1.00 96.88 102 LEU A O 1
ATOM 798 N N . SER A 1 103 ? 7.023 7.543 -12.614 1.00 97.44 103 SER A N 1
ATOM 799 C CA . SER A 1 103 ? 8.312 8.201 -12.372 1.00 97.44 103 SER A CA 1
ATOM 800 C C . SER A 1 103 ? 8.601 8.348 -10.878 1.00 97.44 103 SER A C 1
ATOM 802 O O . SER A 1 103 ? 9.707 8.051 -10.437 1.00 97.44 103 SER A O 1
ATOM 804 N N . VAL A 1 104 ? 7.600 8.759 -10.089 1.00 96.19 104 VA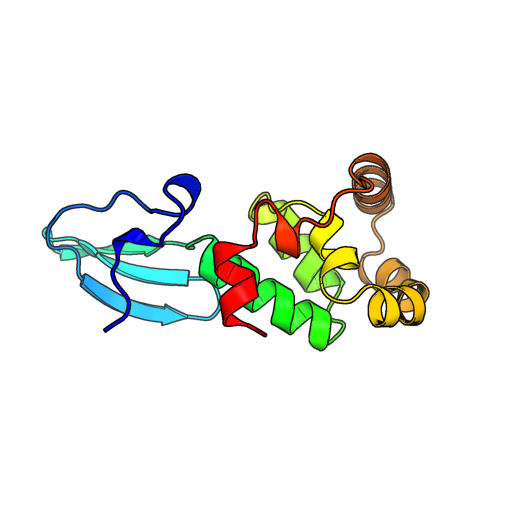L A N 1
ATOM 805 C CA . VAL A 1 104 ? 7.722 8.847 -8.624 1.00 96.19 104 VAL A CA 1
ATOM 806 C C . VAL A 1 104 ? 7.928 7.465 -8.015 1.00 96.19 104 VAL A C 1
ATOM 808 O O . VAL A 1 104 ? 8.826 7.302 -7.200 1.00 96.19 104 VAL A O 1
ATOM 811 N N . PHE A 1 105 ? 7.152 6.470 -8.449 1.00 96.75 105 PHE A N 1
ATOM 812 C CA . PHE A 1 105 ? 7.309 5.087 -8.011 1.00 96.75 105 PHE A CA 1
ATOM 813 C C . PHE A 1 105 ? 8.748 4.609 -8.191 1.00 96.75 105 PHE A C 1
ATOM 815 O O . PHE A 1 105 ? 9.368 4.211 -7.217 1.00 96.75 105 PHE A O 1
ATOM 822 N N . LEU A 1 106 ? 9.303 4.733 -9.399 1.00 96.25 106 LEU A N 1
ATOM 823 C CA . LEU A 1 106 ? 10.676 4.315 -9.688 1.00 96.25 106 LEU A CA 1
ATOM 824 C C . LEU A 1 106 ? 11.726 5.100 -8.891 1.00 96.25 106 LEU A C 1
ATOM 826 O O . LEU A 1 106 ? 12.740 4.527 -8.510 1.00 96.25 106 LEU A O 1
ATOM 830 N N . ALA A 1 107 ? 11.498 6.392 -8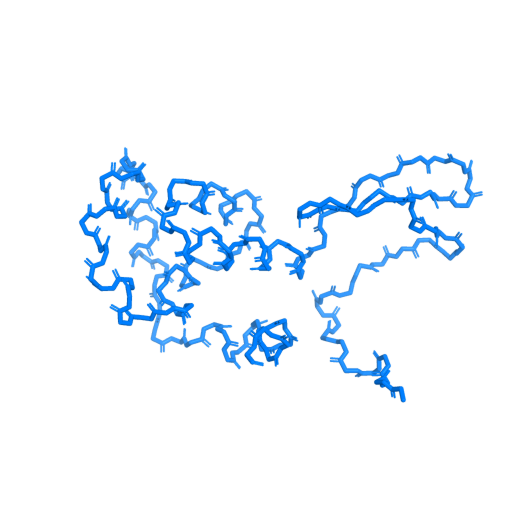.644 1.00 96.50 107 ALA A N 1
ATOM 831 C CA . ALA A 1 107 ? 12.418 7.231 -7.878 1.00 96.50 107 ALA A CA 1
ATOM 832 C C . ALA A 1 107 ? 12.403 6.935 -6.368 1.00 96.50 107 ALA A C 1
ATOM 834 O O . ALA A 1 107 ? 13.402 7.173 -5.695 1.00 96.50 107 ALA A O 1
ATOM 835 N N . GLU A 1 108 ? 11.278 6.451 -5.835 1.00 93.75 108 GLU A N 1
ATOM 836 C CA . GLU A 1 108 ? 11.118 6.100 -4.419 1.00 93.75 108 GLU A CA 1
ATOM 837 C C . GLU A 1 108 ? 11.502 4.648 -4.102 1.00 93.75 108 GLU A C 1
ATOM 839 O O . GLU A 1 108 ? 11.583 4.300 -2.923 1.00 93.75 108 GLU A O 1
ATOM 844 N N . LEU A 1 109 ? 11.743 3.807 -5.117 1.00 95.31 109 LEU A N 1
ATOM 845 C CA . LEU A 1 109 ? 12.166 2.426 -4.900 1.00 95.31 109 LEU A CA 1
ATOM 846 C C . LEU A 1 109 ? 13.519 2.366 -4.183 1.00 95.31 109 LEU A C 1
ATOM 848 O O . LEU A 1 109 ? 14.475 3.055 -4.545 1.00 95.31 109 LEU A O 1
ATOM 852 N N . THR A 1 110 ? 13.608 1.493 -3.185 1.00 95.06 110 THR A N 1
ATOM 853 C CA . THR A 1 110 ? 14.836 1.227 -2.431 1.00 95.06 110 THR A CA 1
ATOM 854 C C . THR A 1 110 ? 15.059 -0.278 -2.300 1.00 95.06 110 THR A C 1
ATOM 856 O O . THR A 1 110 ? 14.134 -1.067 -2.435 1.00 95.06 110 THR A O 1
ATOM 859 N N . GLU A 1 111 ? 16.288 -0.691 -1.989 1.00 92.75 111 GLU A N 1
ATOM 860 C CA . GLU A 1 111 ? 16.649 -2.105 -1.749 1.00 92.75 111 GLU A CA 1
ATOM 861 C C . GLU A 1 111 ? 16.112 -2.661 -0.407 1.00 92.75 111 GLU A C 1
ATOM 863 O O . GLU A 1 111 ? 16.466 -3.760 0.019 1.00 92.75 111 GLU A O 1
ATOM 868 N N . GLU A 1 112 ? 15.313 -1.881 0.323 1.00 93.38 112 GLU A N 1
ATOM 869 C CA . GLU A 1 112 ? 14.806 -2.243 1.646 1.00 93.38 112 GLU A CA 1
ATOM 870 C C . GLU A 1 112 ? 13.438 -2.921 1.541 1.00 93.38 112 GLU A C 1
ATOM 872 O O . GLU A 1 112 ? 12.504 -2.323 1.021 1.00 93.38 112 GLU A O 1
ATOM 877 N N . ASP A 1 113 ? 13.293 -4.109 2.140 1.00 93.00 113 ASP A N 1
ATOM 878 C CA . ASP A 1 113 ? 12.003 -4.801 2.249 1.00 93.00 113 ASP A CA 1
ATOM 879 C C . ASP A 1 113 ? 11.121 -4.163 3.339 1.00 93.00 113 ASP A C 1
ATOM 881 O O . ASP A 1 113 ? 11.250 -4.451 4.541 1.00 93.00 113 ASP A O 1
ATOM 885 N N . VAL A 1 114 ? 10.170 -3.326 2.915 1.00 93.75 114 VAL A N 1
ATOM 886 C CA . VAL A 1 114 ? 9.293 -2.582 3.831 1.00 93.75 114 VAL A CA 1
ATOM 887 C C . VAL A 1 114 ? 8.321 -3.478 4.598 1.00 93.75 114 VAL A C 1
ATOM 889 O O . VAL A 1 114 ? 7.838 -3.079 5.665 1.00 93.75 114 VAL A O 1
ATOM 892 N N . THR A 1 115 ? 8.046 -4.697 4.114 1.00 91.44 115 THR A N 1
ATOM 893 C CA . THR A 1 115 ? 7.197 -5.676 4.819 1.00 91.44 115 THR A CA 1
ATOM 894 C C . THR A 1 115 ? 7.894 -6.225 6.060 1.00 91.44 115 THR A C 1
ATOM 896 O O . THR A 1 115 ? 7.237 -6.555 7.050 1.00 91.44 115 THR A O 1
ATOM 899 N N . ARG A 1 116 ? 9.233 -6.258 6.053 1.00 89.69 116 ARG A N 1
ATOM 900 C CA . ARG A 1 116 ? 10.069 -6.734 7.165 1.00 89.69 116 ARG A CA 1
ATOM 901 C C . ARG A 1 116 ? 10.573 -5.623 8.071 1.00 89.69 116 ARG A C 1
ATOM 903 O O . ARG A 1 116 ? 10.935 -5.912 9.213 1.00 89.69 116 ARG A O 1
ATOM 910 N N . THR A 1 117 ? 10.564 -4.377 7.609 1.00 89.88 117 THR A N 1
ATOM 911 C CA . THR A 1 117 ? 10.992 -3.222 8.403 1.00 89.88 117 THR A CA 1
ATOM 912 C C . THR A 1 117 ? 9.785 -2.451 8.941 1.00 89.88 117 THR A C 1
ATOM 914 O O . THR A 1 117 ? 9.190 -2.846 9.953 1.00 89.88 117 THR A O 1
ATOM 917 N N . ILE A 1 118 ? 9.383 -1.375 8.264 1.00 89.25 118 ILE A N 1
ATOM 918 C CA . ILE A 1 118 ? 8.381 -0.405 8.715 1.00 89.25 118 ILE A CA 1
ATOM 919 C C . ILE A 1 118 ? 6.975 -1.003 8.861 1.00 89.25 118 ILE A C 1
ATOM 921 O O . ILE A 1 118 ? 6.194 -0.509 9.679 1.00 89.25 118 ILE A O 1
ATOM 925 N N . TYR A 1 119 ? 6.655 -2.079 8.132 1.00 90.50 119 TYR A N 1
ATOM 926 C CA . TYR A 1 119 ? 5.350 -2.753 8.179 1.00 90.50 119 TYR A CA 1
ATOM 927 C C . TYR A 1 119 ? 5.364 -4.124 8.856 1.00 90.50 119 TYR A C 1
ATOM 929 O O . TYR A 1 119 ? 4.325 -4.786 8.909 1.00 90.50 119 TYR A O 1
ATOM 937 N N . SER A 1 120 ? 6.483 -4.515 9.467 1.00 87.25 120 SER A N 1
ATOM 938 C CA . SER A 1 120 ? 6.649 -5.824 10.113 1.00 87.25 120 SER A CA 1
ATOM 939 C C . SER A 1 120 ? 5.559 -6.178 11.122 1.00 87.25 120 SER A C 1
ATOM 941 O O . SER A 1 120 ? 5.132 -7.326 11.181 1.00 87.25 120 SER A O 1
ATOM 943 N N . GLY A 1 121 ? 5.067 -5.212 11.899 1.00 82.94 121 GLY A N 1
ATOM 944 C CA . GLY A 1 121 ? 3.999 -5.449 12.875 1.00 82.94 121 GLY A CA 1
ATOM 945 C C . GLY A 1 121 ? 2.655 -5.833 12.246 1.00 82.94 121 GLY A C 1
ATOM 946 O O . GLY A 1 121 ? 1.933 -6.643 12.816 1.00 82.94 121 GLY A O 1
ATOM 947 N N . SER A 1 122 ? 2.333 -5.284 11.072 1.00 82.94 122 SER A N 1
ATOM 948 C CA . SER A 1 122 ? 1.077 -5.562 10.362 1.00 82.94 122 SER A CA 1
ATOM 949 C C . SER A 1 122 ? 1.194 -6.774 9.436 1.00 82.94 122 SER A C 1
ATOM 951 O O . SER A 1 122 ? 0.251 -7.547 9.332 1.00 82.94 122 SER A O 1
ATOM 953 N N . TYR A 1 123 ? 2.357 -6.977 8.809 1.00 79.69 123 TYR A N 1
ATOM 954 C CA . TYR A 1 123 ? 2.584 -8.072 7.860 1.00 79.69 123 TYR A CA 1
ATOM 955 C C . TYR A 1 123 ? 2.903 -9.415 8.527 1.00 79.69 123 TYR A C 1
ATOM 957 O O . TYR A 1 123 ? 2.496 -10.452 8.014 1.00 79.69 123 TYR A O 1
ATOM 965 N N . LYS A 1 124 ? 3.524 -9.433 9.717 1.00 64.75 124 LYS A N 1
ATOM 966 C CA . LYS A 1 124 ? 3.708 -10.678 10.495 1.00 64.75 124 LYS A CA 1
ATOM 967 C C . LYS A 1 124 ? 2.392 -11.361 10.878 1.00 64.75 124 LYS A C 1
ATOM 969 O O . LYS A 1 124 ? 2.413 -12.533 11.218 1.00 64.75 124 LYS A O 1
ATOM 974 N N . GLN A 1 125 ? 1.279 -10.626 10.880 1.00 55.41 125 GLN A N 1
ATOM 975 C CA . GLN A 1 125 ? -0.052 -11.159 11.185 1.00 55.41 125 GLN A CA 1
ATOM 976 C C . GLN A 1 125 ? -0.810 -11.645 9.939 1.00 55.41 125 GLN A C 1
ATOM 978 O O . GLN A 1 125 ? -1.876 -12.234 10.088 1.00 55.41 125 GLN A O 1
ATOM 983 N N . MET A 1 126 ? -0.297 -11.365 8.735 1.00 55.62 126 MET A N 1
ATOM 984 C CA . MET A 1 126 ? -0.907 -11.761 7.458 1.00 55.62 126 MET A CA 1
ATOM 985 C C . MET A 1 126 ? -0.284 -13.036 6.864 1.00 55.62 126 MET A C 1
ATOM 987 O O . MET A 1 126 ? -0.866 -13.592 5.936 1.00 55.62 126 MET A O 1
ATOM 991 N N . ALA A 1 127 ? 0.876 -13.468 7.377 1.00 41.53 127 ALA A N 1
ATOM 992 C CA . ALA A 1 127 ? 1.594 -14.678 6.967 1.00 41.53 127 ALA A CA 1
ATOM 993 C C . ALA A 1 127 ? 1.159 -15.923 7.754 1.00 41.53 127 ALA A C 1
ATOM 995 O O . ALA A 1 127 ? 0.842 -15.779 8.959 1.00 41.53 127 ALA A O 1
#

InterPro domains:
  IPR006849 Elongator complex protein 1 [PTHR12747] (14-125)
  IPR056167 ELP1, alpha-solenoid [PF23925] (44-125)

Organism: NCBI:txid1464854

Foldseek 3Di:
DPDPVLDDPVQDDDAAPPKDWPDDDQQWTWIQHPVRDTDIDRRPLSLLVSLLVCLVVLVLLVNLVSCVVVVNQLLCNCLSDPVVSVVCVVVNCVNNVDPVSVVVSVVRDDPDRCCVPVVVSSNVVVD

Radius of gyration: 16.48 Å; chains: 1; bounding box: 39×28×45 Å

pLDDT: mean 86.25, std 15.65, range [31.19, 97.5]